Protein 7RA0 (pdb70)

InterPro domains:
  IPR004241 Autophagy protein Atg8 ubiquitin-like [PF02991] (16-120)
  IPR004241 Autophagy protein Atg8 ubiquitin-like [PTHR10969] (5-120)
  IPR029071 Ubiquitin-like domain superfamily [SSF54236] (6-120)

Secondary structure (DSSP, 8-state):
---HHHHS-HHHHHHHHHHHHHH-TTEEEEEEEE-TT--SSPPPS-SEEEEETT-BHHHHHHHHHHHHT--TTS--EEEETTEE-TT--SBHHHHHHHH--TTSPEEEEEES---

Foldseek 3Di:
DDAPCVVAPLVRLLVVLVVCCVVVVQWQWAFEFEDPPADPFDTAPDGIDTHRQFAFLLVVQVVVVVRSVDDPVQAKFKDFVLHTRNPRRGGNNVCQVVRPDPSRYGYIYMHSDSD

Radius of gyration: 13.85 Å; Cα contacts (8 Å, |Δi|>4): 185; chains: 1; bounding box: 30×34×32 Å

Nearest PDB structures (foldseek):
  5dpr-assembly1_A  TM=9.943E-01  e=3.599E-23  Homo sapiens
  8t35-assembly1_A  TM=9.284E-01  e=3.444E-22  Homo sapiens
  3vtu-assembly1_A  TM=9.804E-01  e=2.418E-20  Homo sapiens
  7ga8-assembly1_A  TM=9.540E-01  e=1.090E-20  Homo sapiens
  5v4k-assembly1_B  TM=9.622E-01  e=3.602E-20  Homo sapiens

B-factor: mean 29.04, std 12.72, range [14.28, 92.17]

GO terms:
  GO:0005515 protein binding (F, IPI)
  GO:0044754 autolysosome (C, IDA)
  GO:0005776 autophagosome (C, IDA)
  GO:0000422 autophagy of mitochondrion (P, IGI)
  GO:0012505 endomembrane system (C, EXP)
  GO:0000045 autophagosome assembly (P, IMP)
  GO:0000421 autophagosome membrane (C, TAS)
  GO:0005829 cytosol (C, TAS)
  GO:0005543 phospholipid binding (F, IDA)
  GO:0005829 cytosol (C, IDA)
  GO:0031090 organelle membrane (C, IDA)
  GO:0016236 macroautophagy (P, IDA)
  GO:0097352 autophagosome maturation (P, IDA)
  GO:0009267 cellular response to starvation (P, IDA)
  GO:0031625 ubiquitin protein ligase binding (F, IPI)

Structure (mmCIF, N/CA/C/O backbone):
data_7RA0
#
_entry.id   7RA0
#
_cell.length_a   93.622
_cell.length_b   93.622
_cell.length_c   32.843
_cell.angle_alpha   90.000
_cell.angle_beta   90.000
_cell.angle_gamma   90.000
#
_symmetry.space_group_name_H-M   'I 41'
#
loop_
_entity.id
_entity.type
_entity.pdbx_description
1 polymer 'Microtubule-associated proteins 1A/1B light chain 3A'
2 non-polymer '(5-ethyl-2-methyl-1H-indol-3-yl)acetic acid'
3 water water
#
loop_
_atom_site.group_PDB
_atom_site.id
_atom_site.type_symbol
_atom_site.label_atom_id
_atom_site.label_alt_id
_atom_site.label_comp_id
_atom_site.label_asym_id
_atom_site.label_entity_id
_atom_site.label_seq_id
_atom_site.pdbx_PDB_ins_code
_atom_site.Cartn_x
_atom_site.Cartn_y
_atom_site.Cartn_z
_atom_site.occupancy
_atom_site.B_iso_or_equiv
_atom_site.auth_seq_id
_atom_site.auth_comp_id
_atom_site.auth_asym_id
_atom_site.auth_atom_id
_atom_site.pdbx_PDB_model_num
ATOM 1 N N . ASP A 1 6 ? -15.15200 6.35700 12.93400 1.000 61.12000 4 ASP A N 1
ATOM 2 C CA . ASP A 1 6 ? -14.65300 7.44100 12.09300 1.000 68.33000 4 ASP A CA 1
ATOM 3 C C . ASP A 1 6 ? -13.24700 7.07100 11.62900 1.000 60.26000 4 ASP A C 1
ATOM 4 O O . ASP A 1 6 ? -12.99000 6.96100 10.42800 1.000 55.42000 4 ASP A O 1
ATOM 9 N N . ARG A 1 7 ? -12.34200 6.89100 12.58500 1.000 53.60000 5 ARG A N 1
ATOM 10 C CA . ARG A 1 7 ? -10.95500 6.63400 12.24900 1.000 42.41000 5 ARG A CA 1
ATOM 11 C C . ARG A 1 7 ? -10.80900 5.27400 11.57200 1.000 31.72000 5 ARG A C 1
ATOM 12 O O . ARG A 1 7 ? -11.59200 4.35400 11.82800 1.000 33.79000 5 ARG A O 1
ATOM 20 N N . PRO A 1 8 ? -9.79900 5.12100 10.71500 1.000 26.19000 6 PRO A N 1
ATOM 21 C CA . PRO A 1 8 ? -9.57400 3.82900 10.06200 1.000 24.80000 6 PRO A CA 1
ATOM 22 C C . PRO A 1 8 ? -9.28200 2.73500 11.07700 1.000 21.41000 6 PRO A C 1
ATOM 23 O O . PRO A 1 8 ? -8.81300 2.99200 12.19300 1.000 22.06000 6 PRO A O 1
ATOM 27 N N . PHE A 1 9 ? -9.56400 1.49900 10.67000 1.000 20.95000 7 PHE A N 1
ATOM 28 C CA . PHE A 1 9 ? -9.36100 0.34500 11.53200 1.000 18.57000 7 PHE A CA 1
ATOM 29 C C . PHE A 1 9 ? -7.95100 0.29400 12.11600 1.000 18.75000 7 PHE A C 1
ATOM 30 O O . PHE A 1 9 ? -7.77800 -0.00200 13.30800 1.000 18.19000 7 PHE A O 1
ATOM 38 N N . LYS A 1 10 ? -6.92400 0.55600 11.29300 1.000 18.62000 8 LYS A N 1
ATOM 39 C CA . LYS A 1 10 ? -5.56100 0.46100 11.81000 1.000 20.46000 8 LYS A CA 1
ATOM 40 C C . LYS A 1 10 ? -5.23900 1.54900 12.82100 1.000 20.91000 8 LYS A C 1
ATOM 41 O O . LYS A 1 10 ? -4.26000 1.42000 13.56100 1.000 22.91000 8 LYS A O 1
ATOM 47 N N . GLN A 1 11 ? -6.02500 2.61100 12.88400 1.000 19.10000 9 GLN A N 1
ATOM 48 C CA . GLN A 1 11 ? -5.82200 3.60600 13.92100 1.000 21.48000 9 GLN A CA 1
ATOM 49 C C . GLN A 1 11 ? -6.61300 3.29200 15.18000 1.000 22.58000 9 GLN A C 1
ATOM 50 O O . GLN A 1 11 ? -6.43800 3.97900 16.18900 1.000 27.97000 9 GLN A O 1
ATOM 56 N N . ARG A 1 12 ? -7.43700 2.24900 15.16000 1.000 22.59000 10 ARG A N 1
ATOM 57 C CA . ARG A 1 12 ? -8.21000 1.83200 16.32400 1.000 23.19000 10 ARG A CA 1
ATOM 58 C C . ARG A 1 12 ? -7.70200 0.55500 16.97400 1.000 23.85000 10 ARG A C 1
ATOM 59 O O . ARG A 1 12 ? -8.14200 0.22700 18.08800 1.000 24.76000 10 ARG A O 1
ATOM 67 N N . ARG A 1 13 ? -6.80700 -0.17700 16.31800 1.000 20.44000 11 ARG A N 1
ATOM 68 C CA . ARG A 1 13 ? -6.30000 -1.43200 16.84600 1.000 19.90000 11 ARG A CA 1
ATOM 69 C C . ARG A 1 13 ? -4.81200 -1.49300 16.55400 1.000 18.54000 11 ARG A C 1
ATOM 70 O O . ARG A 1 13 ? -4.40600 -1.23700 15.41600 1.000 19.95000 11 ARG A O 1
ATOM 78 N N . SER A 1 14 ? -4.02000 -1.87800 17.54700 1.000 17.55000 12 SER A N 1
ATOM 79 C CA . SER A 1 14 ? -2.58400 -2.02800 17.35100 1.000 18.76000 12 SER A CA 1
ATOM 80 C C . SER A 1 14 ? -2.30200 -3.21200 16.42300 1.000 19.16000 12 SER A C 1
ATOM 81 O O . SER A 1 14 ? -3.15100 -4.08600 16.19200 1.000 17.64000 12 SER A O 1
ATOM 84 N N . PHE A 1 15 ? -1.06900 -3.26500 15.92300 1.000 19.26000 13 PHE A N 1
ATOM 85 C CA . PHE A 1 15 ? -0.66200 -4.38200 15.07900 1.000 18.21000 13 PHE A CA 1
ATOM 86 C C . PHE A 1 15 ? -0.84600 -5.70800 15.80200 1.000 18.47000 13 PHE A C 1
ATOM 87 O O . PHE A 1 15 ? -1.41400 -6.65900 15.25000 1.000 16.85000 13 PHE A O 1
ATOM 95 N N . ALA A 1 16 ? -0.37700 -5.78600 17.04500 1.000 19.80000 14 ALA A N 1
ATOM 96 C CA . ALA A 1 16 ? -0.51700 -7.02000 17.81000 1.000 20.59000 14 ALA A CA 1
ATOM 97 C C . ALA A 1 16 ? -1.97800 -7.40000 17.98900 1.000 19.59000 14 ALA A C 1
ATOM 98 O O . ALA A 1 16 ? -2.33300 -8.57900 17.88400 1.000 19.80000 14 ALA A O 1
ATOM 100 N N . ASP A 1 17 ? -2.84100 -6.41800 18.25700 1.000 18.79000 15 ASP A N 1
ATOM 101 C CA . ASP A 1 17 ? -4.26000 -6.72200 18.42900 1.000 19.50000 15 ASP A CA 1
ATOM 102 C C . ASP A 1 17 ? -4.90400 -7.17800 17.12400 1.000 17.86000 15 ASP A C 1
ATOM 103 O O . ASP A 1 17 ? -5.77800 -8.05500 17.13500 1.000 17.97000 15 ASP A O 1
ATOM 108 N N . ARG A 1 18 ? -4.50300 -6.59400 15.99100 1.000 16.18000 16 ARG A N 1
ATOM 109 C CA . ARG A 1 18 ? -5.04200 -7.03800 14.71300 1.000 15.28000 16 ARG A CA 1
ATOM 110 C C . ARG A 1 18 ? -4.60600 -8.46500 14.41000 1.000 15.90000 16 ARG A C 1
ATOM 111 O O . ARG A 1 18 ? -5.42200 -9.29200 13.97600 1.000 16.68000 16 ARG A O 1
ATOM 119 N N . CYS A 1 19 ? -3.34200 -8.79500 14.68600 1.000 15.78000 17 CYS A N 1
ATOM 120 C CA . CYS A 1 19 ? -2.87500 -10.16700 14.50500 1.000 18.62000 17 CYS A CA 1
ATOM 121 C C . CYS A 1 19 ? -3.64800 -11.13200 15.38700 1.000 18.31000 17 CYS A C 1
ATOM 122 O O . CYS A 1 19 ? -4.03800 -12.21500 14.93300 1.000 18.64000 17 CYS A O 1
ATOM 125 N N . LYS A 1 20 ? -3.87000 -10.76800 16.65700 1.000 17.91000 18 LYS A N 1
ATOM 126 C CA . LYS A 1 20 ? -4.62900 -11.64500 17.54800 1.000 19.41000 18 LYS A CA 1
ATOM 127 C C . LYS A 1 20 ? -6.04800 -11.84900 17.04400 1.000 20.20000 18 LYS A C 1
ATOM 128 O O . LYS A 1 20 ? -6.59700 -12.95100 17.16800 1.000 18.67000 18 LYS A O 1
ATOM 134 N N . GLU A 1 21 ? -6.66800 -10.81000 16.48400 1.000 17.68000 19 GLU A N 1
ATOM 135 C CA . GLU A 1 21 ? -8.02100 -10.97200 15.96900 1.000 18.46000 19 GLU A CA 1
ATOM 136 C C . GLU A 1 21 ? -8.04800 -11.92200 14.77600 1.000 19.78000 19 GLU A C 1
ATOM 137 O O . GLU A 1 21 ? -8.94200 -12.77500 14.67400 1.000 18.81000 19 GLU A O 1
ATOM 143 N N . VAL A 1 22 ? -7.07500 -11.80600 13.87400 1.000 17.01000 20 VAL A N 1
ATOM 144 C CA . VAL A 1 22 ? -6.99600 -12.74400 12.75600 1.000 17.16000 20 VAL A CA 1
ATOM 145 C C . VAL A 1 22 ? -6.80900 -14.16900 13.26100 1.000 17.78000 20 VAL A C 1
ATOM 146 O O . VAL A 1 22 ? -7.43400 -15.10800 12.74900 1.000 17.78000 20 VAL A O 1
ATOM 150 N N . GLN A 1 23 ? -5.96700 -14.35500 14.27900 1.000 17.21000 21 GLN A N 1
ATOM 151 C CA . GLN A 1 23 ? -5.77700 -15.68400 14.85300 1.000 18.88000 21 GLN A CA 1
ATOM 152 C C . GLN A 1 23 ? -7.06500 -16.21900 15.45700 1.000 20.49000 21 GLN A C 1
ATOM 153 O O . GLN A 1 23 ? -7.39100 -17.40400 15.29000 1.000 19.61000 21 GLN A O 1
ATOM 159 N N . GLN A 1 24 ? -7.81000 -15.36500 16.16600 1.000 19.84000 22 GLN A N 1
ATOM 160 C CA . GLN A 1 24 ? -9.09700 -15.78000 16.70600 1.000 21.98000 22 GLN A CA 1
ATOM 161 C C . GLN A 1 24 ? -10.03800 -16.21500 15.59200 1.000 18.85000 22 GLN A C 1
ATOM 162 O O . GLN A 1 24 ? -10.72400 -17.23900 15.71600 1.000 19.73000 22 GLN A O 1
ATOM 168 N N . ILE A 1 25 ? -10.07000 -15.46100 14.49400 1.000 18.81000 23 ILE A N 1
ATOM 169 C CA . ILE A 1 25 ? -10.92700 -15.80300 13.36600 1.000 18.50000 23 ILE A CA 1
ATOM 170 C C . ILE A 1 25 ? -10.48000 -17.11700 12.72400 1.000 18.96000 23 ILE A C 1
ATOM 171 O O . ILE A 1 25 ? -11.31300 -17.90800 12.26200 1.000 19.25000 23 ILE A O 1
ATOM 176 N N . ARG A 1 26 ? -9.16800 -17.38200 12.68900 1.000 17.15000 24 ARG A N 1
ATOM 177 C CA . ARG A 1 26 ? -8.69500 -18.67800 12.19600 1.000 19.10000 24 ARG A CA 1
ATOM 178 C C . ARG A 1 26 ? -9.24000 -19.82000 13.04000 1.000 21.81000 24 ARG A C 1
ATOM 179 O O . ARG A 1 26 ? -9.53400 -20.90500 12.52200 1.000 21.08000 24 ARG A O 1
ATOM 187 N N . ASP A 1 27 ? -9.35500 -19.61100 14.35300 1.000 21.15000 25 ASP A N 1
ATOM 188 C CA . ASP A 1 27 ? -9.81600 -20.67300 15.24000 1.000 23.36000 25 ASP A CA 1
ATOM 189 C C . ASP A 1 27 ? -11.32600 -20.82100 15.19800 1.000 23.51000 25 ASP A C 1
ATOM 190 O O . ASP A 1 27 ? -11.84100 -21.94400 15.23100 1.000 26.13000 25 ASP A O 1
ATOM 195 N N . GLN A 1 28 ? -12.04800 -19.71200 15.13500 1.000 22.19000 26 GLN A N 1
ATOM 196 C CA . GLN A 1 28 ? -13.49300 -19.72900 15.30000 1.000 24.14000 26 GLN A CA 1
ATOM 197 C C . GLN A 1 28 ? -14.26900 -19.71800 13.98800 1.000 20.78000 26 GLN A C 1
ATOM 198 O O . GLN A 1 28 ? -15.40600 -20.20900 13.95500 1.000 25.22000 26 GLN A O 1
ATOM 204 N N . HIS A 1 29 ? -13.66800 -19.22800 12.90700 1.000 18.88000 27 HIS A N 1
ATOM 205 C CA . HIS A 1 29 ? -14.29000 -19.21900 11.58200 1.000 18.59000 27 HIS A CA 1
ATOM 206 C C . HIS A 1 29 ? -13.25000 -19.61400 10.54600 1.000 17.48000 27 HIS A C 1
ATOM 207 O O . HIS A 1 29 ? -12.87300 -18.81000 9.68400 1.000 17.26000 27 HIS A O 1
ATOM 214 N N . PRO A 1 30 ? -12.78500 -20.86300 10.58900 1.000 17.69000 28 PRO A N 1
ATOM 215 C CA . PRO A 1 30 ? -11.61800 -21.24700 9.77900 1.000 20.17000 28 PRO A CA 1
ATOM 216 C C . PRO A 1 30 ? -11.85700 -21.15300 8.28700 1.000 18.22000 28 PRO A C 1
ATOM 217 O O . PRO A 1 30 ? -10.89500 -20.97900 7.52400 1.000 18.66000 28 PRO A O 1
ATOM 221 N N . SER A 1 31 ? -13.10500 -21.26100 7.83900 1.000 17.27000 29 SER A N 1
ATOM 222 C CA . SER A 1 31 ? -13.39600 -21.22400 6.40900 1.000 17.76000 29 SER A CA 1
ATOM 223 C C . SER A 1 31 ? -13.70300 -19.82400 5.90200 1.000 18.91000 29 SER A C 1
ATOM 224 O O . SER A 1 31 ? -14.14800 -19.68000 4.76200 1.000 21.22000 29 SER A O 1
ATOM 227 N N . LYS A 1 32 ? -13.49500 -18.79800 6.71500 1.000 15.93000 30 LYS A N 1
ATOM 228 C CA . LYS A 1 32 ? -13.76000 -17.42000 6.32500 1.000 17.38000 30 LYS A CA 1
ATOM 229 C C . LYS A 1 32 ? -12.46800 -16.61800 6.19900 1.000 17.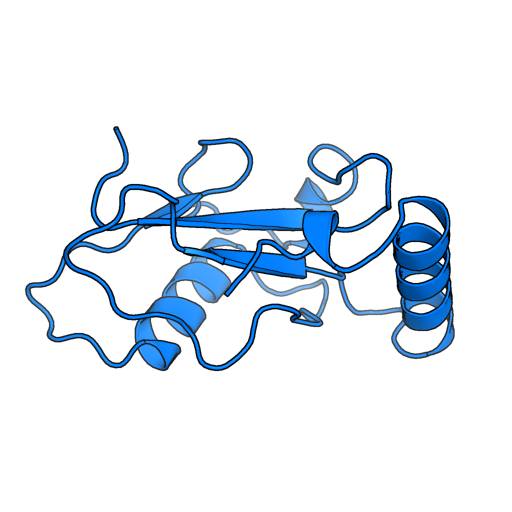21000 30 LYS A C 1
ATOM 230 O O . LYS A 1 32 ? -11.49500 -16.83900 6.92800 1.000 18.37000 30 LYS A O 1
ATOM 236 N N . ILE A 1 33 ? -12.46700 -15.69300 5.24400 1.000 16.56000 31 ILE A N 1
ATOM 237 C CA . ILE A 1 33 ? -11.35600 -14.76100 5.06900 1.000 15.88000 31 ILE A CA 1
ATOM 238 C C . ILE A 1 33 ? -11.67200 -13.49100 5.85100 1.000 15.72000 31 ILE A C 1
ATOM 239 O O . ILE A 1 33 ? -12.75700 -12.91900 5.68500 1.000 16.55000 31 ILE A O 1
ATOM 244 N N . PRO A 1 34 ? -10.75700 -13.00700 6.69500 1.000 16.18000 32 PRO A N 1
ATOM 245 C CA . PRO A 1 34 ? -10.99200 -11.76700 7.45400 1.000 16.36000 32 PRO A CA 1
ATOM 246 C C . PRO A 1 34 ? -10.72500 -10.54300 6.58300 1.000 14.78000 32 PRO A C 1
ATOM 247 O O . PRO A 1 34 ? -9.61800 -10.35900 6.07400 1.000 16.14000 32 PRO A O 1
ATOM 251 N N . VAL A 1 35 ? -11.73600 -9.69400 6.42800 1.000 15.13000 33 VAL A N 1
ATOM 252 C CA . VAL A 1 35 ? -11.67900 -8.58200 5.48300 1.000 15.51000 33 VAL A CA 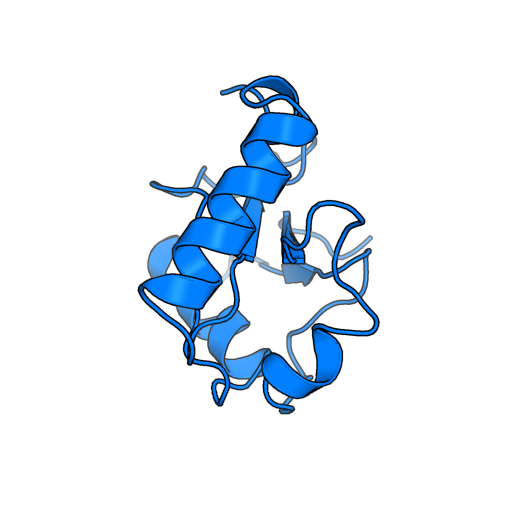1
ATOM 253 C C . VAL A 1 35 ? -12.04300 -7.28200 6.18600 1.000 15.31000 33 VAL A C 1
ATOM 254 O O . VAL A 1 35 ? -12.96900 -7.23800 7.00300 1.000 17.06000 33 VAL A O 1
ATOM 258 N N . ILE A 1 36 ? -11.29800 -6.22900 5.87900 1.000 14.43000 34 ILE A N 1
ATOM 259 C CA . ILE A 1 36 ? -11.60700 -4.87300 6.31500 1.000 15.16000 34 ILE A CA 1
ATOM 260 C C . ILE A 1 36 ? -11.98300 -4.08900 5.06400 1.000 15.97000 34 ILE A C 1
ATOM 261 O O . ILE A 1 36 ? -11.21300 -4.04600 4.10000 1.000 17.57000 34 ILE A O 1
ATOM 266 N N . ILE A 1 37 ? -13.16300 -3.47900 5.06700 1.000 15.94000 35 ILE A N 1
ATOM 267 C CA . ILE A 1 37 ? -13.65400 -2.70900 3.92400 1.000 17.27000 35 ILE A CA 1
ATOM 268 C C . ILE A 1 37 ? -13.93100 -1.29300 4.40200 1.000 19.67000 35 ILE A C 1
ATOM 269 O O . ILE A 1 37 ? -14.76200 -1.09200 5.29900 1.000 20.58000 35 ILE A O 1
ATOM 274 N N . GLU A 1 38 ? -13.26300 -0.32000 3.80200 1.000 18.28000 36 GLU A N 1
ATOM 275 C CA . GLU A 1 38 ? -13.38200 1.06000 4.24600 1.000 20.30000 36 GLU A CA 1
ATOM 276 C C . GLU A 1 38 ? -13.62900 1.98800 3.06900 1.000 22.83000 36 GLU A C 1
ATOM 277 O O . GLU A 1 38 ? -13.21300 1.71500 1.94000 1.000 20.64000 36 GLU A O 1
ATOM 283 N N . ARG A 1 39 ? -14.30700 3.09800 3.35700 1.000 21.95000 37 ARG A N 1
ATOM 284 C CA . ARG A 1 39 ? -14.52000 4.12400 2.34800 1.000 23.19000 37 ARG A CA 1
ATOM 285 C C . ARG A 1 39 ? -13.23100 4.89000 2.09000 1.000 21.17000 37 ARG A C 1
ATOM 286 O O . ARG A 1 39 ? -12.51900 5.28500 3.02200 1.000 24.69000 37 ARG A O 1
ATOM 294 N N . TYR A 1 40 ? -12.93500 5.12100 0.81600 1.000 23.74000 38 TYR A N 1
ATOM 295 C CA . TYR A 1 40 ? -11.76500 5.90300 0.44200 1.000 26.79000 38 TYR A CA 1
ATOM 296 C C . TYR A 1 40 ? -11.77200 7.25100 1.15500 1.000 26.98000 38 TYR A C 1
ATOM 297 O O . TYR A 1 40 ? -12.80700 7.91600 1.25200 1.000 26.76000 38 TYR A O 1
ATOM 306 N N . LYS A 1 41 ? -10.59500 7.64300 1.65900 1.000 29.93000 39 LYS A N 1
ATOM 307 C CA . LYS A 1 41 ? -10.48100 8.83800 2.49500 1.000 32.75000 39 LYS A CA 1
ATOM 308 C C . LYS A 1 41 ? -11.04800 10.07700 1.80800 1.000 35.32000 39 LYS A C 1
ATOM 309 O O . LYS A 1 41 ? -11.69700 10.90900 2.45300 1.000 37.76000 39 LYS A O 1
ATOM 315 N N . GLY A 1 42 ? -10.82600 10.21600 0.50500 1.000 33.31000 40 GLY A N 1
ATOM 316 C CA . GLY A 1 42 ? -11.27600 11.41000 -0.18900 1.000 35.74000 40 GLY A CA 1
ATOM 317 C C . GLY A 1 42 ? -12.64000 11.30200 -0.84400 1.000 34.27000 40 GLY A C 1
ATOM 318 O O . GLY A 1 42 ? -12.97900 12.11500 -1.71100 1.000 39.90000 40 GLY A O 1
ATOM 319 N N . GLU A 1 43 ? -13.43900 10.32000 -0.42800 1.000 33.23000 41 GLU A N 1
ATOM 320 C CA . GLU A 1 43 ? -14.72000 10.05200 -1.06900 1.000 32.69000 41 GLU A CA 1
ATOM 321 C C . GLU A 1 43 ? -15.76400 11.08600 -0.65900 1.000 36.83000 41 GLU A C 1
ATOM 322 O O . GLU A 1 43 ? -15.94100 11.36900 0.52900 1.000 38.08000 41 GLU A O 1
ATOM 328 N N . LYS A 1 44 ? -16.47200 11.62800 -1.64900 1.000 37.52000 42 LYS A N 1
ATOM 329 C CA . LYS A 1 44 ? -17.50300 12.63300 -1.42200 1.000 43.03000 42 LYS A CA 1
ATOM 330 C C . LYS A 1 44 ? -18.91100 12.14900 -1.72400 1.000 43.67000 42 LYS A C 1
ATOM 331 O O . LYS A 1 44 ? -19.86500 12.65800 -1.13000 1.000 48.88000 42 LYS A O 1
ATOM 337 N N . GLN A 1 45 ? -19.06500 11.17900 -2.62600 1.000 37.59000 43 GLN A N 1
ATOM 338 C CA . GLN A 1 45 ? -20.38100 10.80400 -3.12600 1.000 34.61000 43 GLN A CA 1
ATOM 339 C C . GLN A 1 45 ? -21.01000 9.65400 -2.35200 1.000 34.62000 43 GLN A C 1
ATOM 340 O O . GLN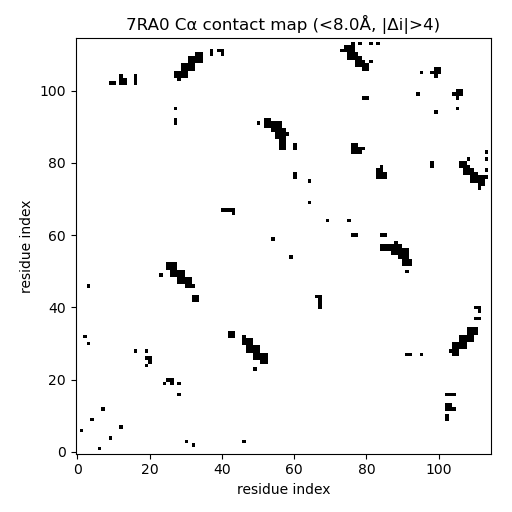 A 1 45 ? -22.21000 9.68800 -2.06400 1.000 41.07000 43 GLN A O 1
ATOM 346 N N . LEU A 1 46 ? -20.23100 8.63400 -2.01600 1.000 31.39000 44 LEU A N 1
ATOM 347 C CA . LEU A 1 46 ? -20.78400 7.42500 -1.42600 1.000 30.27000 44 LEU A CA 1
ATOM 348 C C . LEU A 1 46 ? -20.89700 7.56400 0.09000 1.000 32.29000 44 LEU A C 1
ATOM 349 O O . LEU A 1 46 ? -20.07500 8.23400 0.72500 1.000 32.50000 44 LEU A O 1
ATOM 354 N N . PRO A 1 47 ? -21.90400 6.93700 0.68900 1.000 30.77000 45 PRO A N 1
ATOM 355 C CA . PRO A 1 47 ? -22.05400 6.96700 2.14700 1.000 32.25000 45 PRO A CA 1
ATOM 356 C C . PRO A 1 47 ? -21.07300 5.99200 2.78900 1.000 30.64000 45 PRO A C 1
ATOM 357 O O . PRO A 1 47 ? -20.37900 5.23300 2.11200 1.000 28.77000 45 PRO A O 1
ATOM 361 N N . VAL A 1 48 ? -21.02700 6.02400 4.11100 1.000 32.30000 46 VAL A N 1
ATOM 362 C CA . VAL A 1 48 ? -20.19800 5.11500 4.89600 1.000 31.59000 46 VAL A CA 1
ATOM 363 C C . VAL A 1 48 ? -20.98100 3.83800 5.16700 1.000 37.96000 46 VAL A C 1
ATOM 364 O O . VAL A 1 48 ? -22.18600 3.87300 5.45200 1.000 39.89000 46 VAL A O 1
ATOM 368 N N . LEU A 1 49 ? -20.30100 2.69900 5.04900 1.000 36.50000 47 LEU A N 1
ATOM 369 C CA . LEU A 1 49 ? -20.89900 1.41700 5.39100 1.000 34.06000 47 LEU A CA 1
ATOM 370 C C . LEU A 1 49 ? -21.17300 1.34700 6.88600 1.000 37.65000 47 LEU A C 1
ATOM 371 O O . LEU A 1 49 ? -20.46700 1.95000 7.69900 1.000 35.20000 47 LEU A O 1
ATOM 376 N N . ASP A 1 50 ? -22.19500 0.56300 7.24000 1.000 47.41000 48 ASP A N 1
ATOM 377 C CA . ASP A 1 50 ? -22.55700 0.36800 8.64100 1.000 50.29000 48 ASP A CA 1
ATOM 378 C C . ASP A 1 50 ? -21.41800 -0.27700 9.42400 1.000 45.02000 48 ASP A C 1
ATOM 379 O O . ASP A 1 50 ? -21.20000 0.04400 10.59800 1.000 50.41000 48 ASP A O 1
ATOM 384 N N . LYS A 1 51 ? -20.68500 -1.18900 8.79500 1.000 32.59000 49 LYS A N 1
ATOM 385 C CA . LYS A 1 51 ? -19.60100 -1.88500 9.46500 1.000 34.46000 49 LYS A CA 1
ATOM 386 C C . LYS A 1 51 ? -18.41800 -2.01800 8.51900 1.000 26.75000 49 LYS A C 1
ATOM 387 O O . LYS A 1 51 ? -18.53900 -1.83700 7.30500 1.000 25.47000 49 LYS A O 1
ATOM 393 N N . THR A 1 52 ? -17.27900 -2.35900 9.10800 1.000 25.43000 50 THR A N 1
ATOM 394 C CA A THR A 1 52 ? -15.98000 -2.37900 8.45000 0.300 23.31000 50 THR A CA 1
ATOM 395 C CA B THR A 1 52 ? -16.01300 -2.39900 8.39100 0.700 23.18000 50 THR A CA 1
ATOM 396 C C . THR A 1 52 ? -15.36700 -3.76900 8.36000 1.000 19.42000 50 THR A C 1
ATOM 397 O O . THR A 1 52 ? -14.59500 -4.03900 7.44300 1.000 19.52000 50 THR A O 1
ATOM 404 N N . LYS A 1 53 ? -15.67100 -4.64600 9.30500 1.000 20.69000 51 LYS A N 1
ATOM 405 C CA . LYS A 1 53 ? -15.03500 -5.94900 9.39000 1.000 20.77000 51 LYS A CA 1
ATOM 406 C C . LYS A 1 53 ? -16.01500 -7.00000 8.89700 1.000 19.95000 51 LYS A C 1
ATOM 407 O O . LYS A 1 53 ? -17.13200 -7.11400 9.41600 1.000 22.32000 51 LYS A O 1
ATOM 413 N N . PHE A 1 54 ? -15.60300 -7.75200 7.88600 1.000 18.74000 52 PHE A N 1
ATOM 414 C CA . PHE A 1 54 ? -16.42500 -8.79100 7.29500 1.000 18.31000 52 PHE A CA 1
ATOM 415 C C . PHE A 1 54 ? -15.67400 -10.10900 7.32400 1.000 19.04000 52 PHE A C 1
ATOM 416 O O . PHE A 1 54 ? -14.46200 -10.15200 7.10400 1.000 21.76000 52 PHE A O 1
ATOM 424 N N A LEU A 1 55 ? -16.40000 -11.18600 7.57800 0.340 19.10000 53 LEU A N 1
ATOM 425 N N B LEU A 1 55 ? -16.39100 -11.18000 7.60900 0.660 19.08000 53 LEU A N 1
ATOM 426 C CA A LEU A 1 55 ? -15.86100 -12.54300 7.51500 0.340 18.70000 53 LEU A CA 1
ATOM 427 C CA B LEU A 1 55 ? -15.85800 -12.53300 7.50800 0.660 18.68000 53 LEU A CA 1
ATOM 428 C C A LEU A 1 55 ? -16.45900 -13.17900 6.26400 0.340 19.09000 53 LEU A C 1
ATOM 429 C C B LEU A 1 55 ? -16.46300 -13.15400 6.25600 0.660 19.09000 53 LEU A C 1
ATOM 430 O O A LEU A 1 55 ? -17.64100 -13.53600 6.24500 0.340 22.31000 53 LEU A O 1
ATOM 431 O O B LEU A 1 55 ? -17.66100 -13.45700 6.22200 0.660 22.37000 53 LEU A O 1
ATOM 440 N N . VAL A 1 56 ? -15.65500 -13.30800 5.21400 1.000 16.84000 54 VAL A N 1
ATOM 441 C CA . VAL A 1 56 ? -16.14400 -13.69600 3.89200 1.000 17.19000 54 VAL A CA 1
ATOM 442 C C . VAL A 1 56 ? -15.90100 -15.18700 3.68900 1.000 16.70000 54 VAL A C 1
ATOM 443 O O . VAL A 1 56 ? -14.74400 -15.62200 3.72500 1.000 17.18000 54 VAL A O 1
ATOM 447 N N . PRO A 1 57 ? -16.92800 -15.99800 3.45800 1.000 17.11000 55 PRO A N 1
ATOM 448 C CA . PRO A 1 57 ? -16.69200 -17.40800 3.12900 1.000 17.56000 55 PRO A CA 1
ATOM 449 C C . PRO A 1 57 ? -15.67600 -17.53100 2.00100 1.000 17.86000 55 PRO A C 1
ATOM 450 O O . PRO A 1 57 ? -15.73500 -16.81000 0.99500 1.000 17.26000 55 PRO A O 1
ATOM 454 N N . ASP A 1 58 ? -14.71300 -18.43500 2.17400 1.000 17.13000 56 ASP A N 1
ATOM 455 C CA . ASP A 1 58 ? -13.52000 -18.40900 1.33000 1.000 18.07000 56 ASP A CA 1
ATOM 456 C C . ASP A 1 58 ? -13.77000 -18.77500 -0.12900 1.000 18.61000 56 ASP A C 1
ATOM 457 O O . ASP A 1 58 ? -12.88400 -18.56500 -0.95900 1.000 20.33000 56 ASP A O 1
ATOM 462 N N . HIS A 1 59 ? -14.94100 -19.29800 -0.47100 1.000 18.04000 57 HIS A N 1
ATOM 463 C CA . HIS A 1 59 ? -15.24600 -19.65500 -1.84900 1.000 19.85000 57 HIS A CA 1
ATOM 464 C C . HIS A 1 59 ? -15.92200 -18.52800 -2.61700 1.000 19.10000 57 HIS A C 1
ATOM 465 O O . HIS A 1 59 ? -16.14900 -18.68000 -3.82500 1.000 21.80000 57 HIS A O 1
ATOM 472 N N . VAL A 1 60 ? -16.26800 -17.42700 -1.95500 1.000 17.78000 58 VAL A N 1
ATOM 473 C CA . VAL A 1 60 ? -16.98600 -16.33300 -2.61100 1.000 18.81000 58 VAL A CA 1
ATOM 474 C C . VAL A 1 60 ? -16.07600 -15.62500 -3.61300 1.000 18.39000 58 VAL A C 1
ATOM 475 O O . VAL A 1 60 ? -14.93800 -15.25100 -3.29300 1.000 18.04000 58 VAL A O 1
ATOM 479 N N . ASN A 1 61 ? -16.57800 -15.42500 -4.83600 1.000 17.29000 59 ASN A N 1
ATOM 480 C CA . ASN A 1 61 ? -15.80700 -14.73100 -5.86500 1.000 17.02000 59 ASN A CA 1
ATOM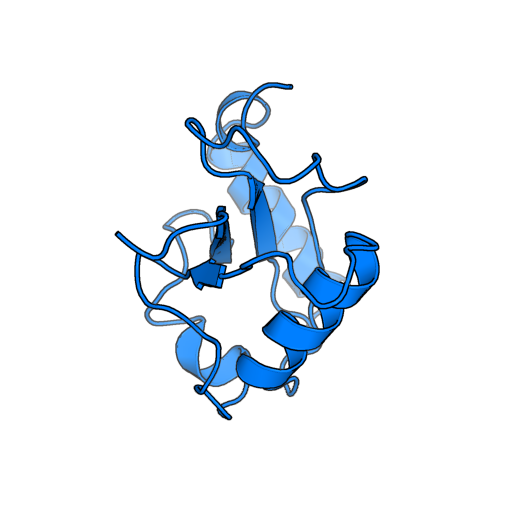 481 C C . ASN A 1 61 ? -15.68500 -13.25100 -5.54000 1.000 16.80000 59 ASN A C 1
ATOM 482 O O . ASN A 1 61 ? -16.61200 -12.63400 -5.01100 1.000 16.73000 59 ASN A O 1
ATOM 487 N N . MET A 1 62 ? -14.52900 -12.66700 -5.86700 1.000 17.10000 60 MET A N 1
ATOM 488 C CA . MET A 1 62 ? -14.34600 -11.23800 -5.63000 1.000 16.65000 60 MET A CA 1
ATOM 489 C C . MET A 1 62 ? -15.40400 -10.42000 -6.35600 1.000 16.45000 60 MET A C 1
ATOM 490 O O . MET A 1 62 ? -15.89300 -9.41500 -5.82900 1.000 17.03000 60 MET A O 1
ATOM 495 N N . SER A 1 63 ? -15.76200 -10.83100 -7.57500 1.000 18.69000 61 SER A N 1
ATOM 496 C CA . SER A 1 63 ? -16.75600 -10.08600 -8.33700 1.000 18.78000 61 SER A CA 1
ATOM 497 C C . SER A 1 63 ? -18.11700 -10.11100 -7.64400 1.000 18.89000 61 SER A C 1
ATOM 498 O O . SER A 1 63 ? -18.88700 -9.14000 -7.73100 1.000 19.65000 61 SER A O 1
ATOM 501 N N . GLU A 1 64 ? -18.42800 -11.21200 -6.95400 1.000 18.90000 62 GLU A N 1
ATOM 502 C CA . GLU A 1 64 ? -19.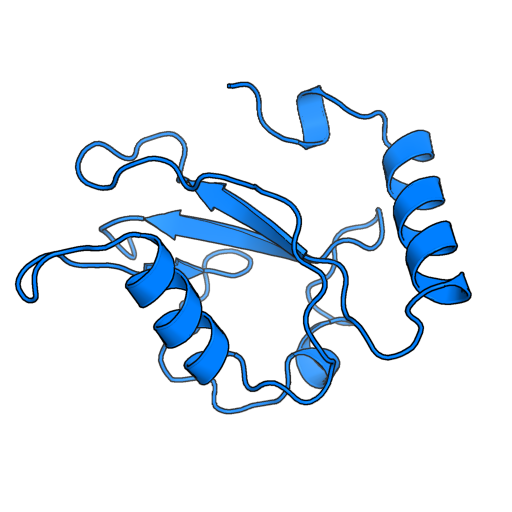66600 -11.28200 -6.18800 1.000 18.62000 62 GLU A CA 1
ATOM 503 C C . GLU A 1 64 ? -19.59900 -10.40400 -4.94200 1.000 18.02000 62 GLU A C 1
ATOM 504 O O . GLU A 1 64 ? -20.58800 -9.75500 -4.56900 1.000 17.83000 62 GLU A O 1
ATOM 510 N N . LEU A 1 65 ? -18.43900 -10.34600 -4.28600 1.000 16.44000 63 LEU A N 1
ATOM 511 C CA . LEU A 1 65 ? -18.30400 -9.43500 -3.15800 1.000 16.03000 63 LEU A CA 1
ATOM 512 C C . LEU A 1 65 ? -18.56600 -7.99500 -3.58400 1.000 16.47000 63 LEU A C 1
ATOM 513 O O . LEU A 1 65 ? -19.17900 -7.21400 -2.84000 1.000 17.06000 63 LEU A O 1
ATOM 518 N N . VAL A 1 66 ? -18.12400 -7.61900 -4.79100 1.000 16.64000 64 VAL A N 1
ATOM 519 C CA . VAL A 1 66 ? -18.38100 -6.26800 -5.28700 1.000 18.28000 64 VAL A CA 1
ATOM 520 C C . VAL A 1 66 ? -19.88100 -6.00000 -5.32500 1.000 18.19000 64 VAL A C 1
ATOM 521 O O . VAL A 1 66 ? -20.36400 -4.94700 -4.87800 1.000 19.30000 64 VAL A O 1
ATOM 525 N N . LYS A 1 67 ? -20.64100 -6.96400 -5.84700 1.000 19.14000 65 LYS A N 1
ATOM 526 C CA . LYS A 1 67 ? -22.08800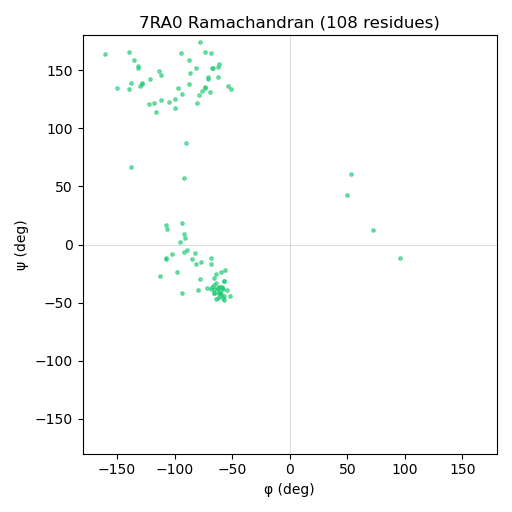 -6.80800 -5.93900 1.000 19.22000 65 LYS A CA 1
ATOM 527 C C . LYS A 1 67 ? -22.73700 -6.75500 -4.56300 1.000 19.91000 65 LYS A C 1
ATOM 528 O O . LYS A 1 67 ? -23.69600 -6.00200 -4.34700 1.000 20.70000 65 LYS A O 1
ATOM 534 N N . ILE A 1 68 ? -22.23700 -7.56000 -3.62500 1.000 18.37000 66 ILE A N 1
ATOM 535 C CA . ILE A 1 68 ? -22.79100 -7.58500 -2.27400 1.000 18.14000 66 ILE A CA 1
ATOM 536 C C . ILE A 1 68 ? -22.59900 -6.24100 -1.58800 1.000 18.34000 66 ILE A C 1
ATOM 537 O O . ILE A 1 68 ? -23.52600 -5.69600 -0.97000 1.000 18.17000 66 ILE A O 1
ATOM 542 N N . ILE A 1 69 ? -21.38900 -5.68200 -1.67900 1.000 18.27000 67 ILE A N 1
ATOM 543 C CA . ILE A 1 69 ? -21.12600 -4.42300 -1.00100 1.000 19.01000 67 ILE A CA 1
ATOM 544 C C . ILE A 1 69 ? -21.90900 -3.30300 -1.65800 1.000 20.08000 67 ILE A C 1
ATOM 545 O O . ILE A 1 69 ? -22.44000 -2.41500 -0.97600 1.000 20.31000 67 ILE A O 1
ATOM 550 N N . ARG A 1 70 ? -22.02100 -3.33000 -2.98600 1.000 19.23000 68 ARG A N 1
ATOM 551 C CA . ARG A 1 70 ? -22.86600 -2.33200 -3.63500 1.000 22.45000 68 ARG A CA 1
ATOM 552 C C . ARG A 1 70 ? -24.29100 -2.37700 -3.09200 1.000 21.45000 68 ARG A C 1
ATOM 553 O O . ARG A 1 70 ? -24.88100 -1.32700 -2.80300 1.000 24.20000 68 ARG A O 1
ATOM 561 N N . ARG A 1 71 ? -24.86100 -3.57600 -2.92400 1.000 21.03000 69 ARG A N 1
ATOM 562 C CA . ARG A 1 71 ? -26.21600 -3.68100 -2.37500 1.000 23.39000 69 ARG A CA 1
ATOM 563 C C . ARG A 1 71 ? -26.28200 -3.15400 -0.94800 1.000 21.96000 69 ARG A C 1
ATOM 564 O O . ARG A 1 71 ? -27.26600 -2.51600 -0.55500 1.000 24.30000 69 ARG A O 1
ATOM 572 N N . ARG A 1 72 ? -25.25100 -3.42000 -0.15200 1.000 21.92000 70 ARG A N 1
ATOM 573 C CA . ARG A 1 72 ? -25.28100 -3.00600 1.24200 1.000 22.54000 70 ARG A CA 1
ATOM 574 C C . ARG A 1 72 ? -25.28300 -1.49200 1.37000 1.000 24.61000 70 ARG A C 1
ATOM 575 O O . ARG A 1 72 ? -25.82800 -0.95700 2.34100 1.000 27.26000 70 ARG A O 1
ATOM 583 N N . LEU A 1 73 ? -24.69000 -0.79000 0.39600 1.000 22.55000 71 LEU A N 1
ATOM 584 C CA . LEU A 1 73 ? -24.64500 0.66700 0.40400 1.000 25.75000 71 LEU A CA 1
ATOM 585 C C . LEU A 1 73 ? -25.96000 1.31300 -0.01600 1.000 27.62000 71 LEU A C 1
ATOM 586 O O . LEU A 1 73 ? -26.13400 2.52000 0.20600 1.000 30.83000 71 LEU A O 1
ATOM 591 N N . GLN A 1 74 ? -26.87500 0.55300 -0.62100 1.000 27.72000 72 GLN A N 1
ATOM 592 C CA . GLN A 1 74 ? -28.19300 1.04100 -1.03700 1.000 31.82000 72 GLN A CA 1
ATOM 593 C C . GLN A 1 74 ? -28.08200 2.29300 -1.91000 1.000 35.15000 72 GLN A C 1
ATOM 594 O O . GLN A 1 74 ? -28.57700 3.37300 -1.57700 1.000 40.45000 72 GLN A O 1
ATOM 600 N N . LEU A 1 75 ? -27.41100 2.12500 -3.04300 1.000 39.32000 73 LEU A N 1
ATOM 601 C CA . LEU A 1 75 ? -27.20300 3.19800 -4.00100 1.000 39.76000 73 LEU A CA 1
ATOM 602 C C . LEU A 1 75 ? -28.27400 3.15600 -5.08300 1.000 47.81000 73 LEU A C 1
ATOM 603 O O . LEU A 1 75 ? -28.99400 2.17000 -5.25300 1.000 48.44000 73 LEU A O 1
ATOM 608 N N . ASN A 1 76 ? -28.37100 4.24600 -5.81900 1.000 54.70000 74 ASN A N 1
ATOM 609 C CA . ASN A 1 76 ? -29.23100 4.22900 -6.99000 1.000 63.82000 74 ASN A CA 1
ATOM 610 C C . ASN A 1 76 ? -28.45500 3.72000 -8.19700 1.000 61.49000 74 ASN A C 1
ATOM 611 O O . ASN A 1 76 ? -27.22000 3.75400 -8.21500 1.000 59.73000 74 ASN A O 1
ATOM 616 N N . PRO A 1 77 ? -29.15300 3.22900 -9.22500 1.000 55.71000 75 PRO A N 1
ATOM 617 C CA . PRO A 1 77 ? -28.44900 2.65400 -10.38600 1.000 57.22000 75 PRO A CA 1
ATOM 618 C C . PRO A 1 77 ? -27.45200 3.58200 -11.07200 1.000 54.06000 75 PRO A C 1
ATOM 619 O O . PRO A 1 77 ? -26.54900 3.08500 -11.75600 1.000 55.37000 75 PRO A O 1
ATOM 623 N N . THR A 1 78 ? -27.57300 4.90100 -10.92700 1.000 57.47000 76 THR A N 1
ATOM 624 C CA . THR A 1 78 ? -26.66100 5.78300 -11.64700 1.000 60.34000 76 THR A CA 1
ATOM 625 C C . THR A 1 78 ? -25.34200 6.01600 -10.91700 1.000 58.84000 76 THR A C 1
ATOM 626 O O . THR A 1 78 ? -24.40100 6.53800 -11.52500 1.000 58.88000 76 THR A O 1
ATOM 630 N N . GLN A 1 79 ? -25.24100 5.63100 -9.64600 1.000 52.55000 77 GLN A N 1
ATOM 631 C CA . GLN A 1 79 ? -24.05300 5.96100 -8.86800 1.000 43.41000 77 GLN A CA 1
ATOM 632 C C . GLN A 1 79 ? -22.90100 5.01600 -9.19600 1.000 35.36000 77 GLN A C 1
ATOM 633 O O . GLN A 1 79 ? -23.05400 3.79000 -9.16300 1.000 36.21000 77 GLN A O 1
ATOM 639 N N . ALA A 1 80 ? -21.74600 5.59600 -9.51400 1.000 30.81000 78 ALA A N 1
ATOM 640 C CA . ALA A 1 80 ? -20.54900 4.80100 -9.74600 1.000 29.95000 78 ALA A CA 1
ATOM 641 C C . ALA A 1 80 ? -20.03900 4.21500 -8.43300 1.000 28.92000 78 ALA A C 1
ATOM 642 O O . ALA A 1 80 ? -20.09500 4.85600 -7.37900 1.000 27.86000 78 ALA A O 1
ATOM 644 N N . PHE A 1 81 ? -19.54000 2.98700 -8.50300 1.000 25.43000 79 PHE A N 1
ATOM 645 C CA . PHE A 1 81 ? -19.03800 2.30000 -7.32100 1.000 23.63000 79 PHE A CA 1
ATOM 646 C C . PHE A 1 81 ? -17.92400 1.35600 -7.73600 1.000 24.91000 79 PHE A C 1
ATOM 647 O O . PHE A 1 81 ? -18.06900 0.60700 -8.70700 1.000 24.76000 79 PHE A O 1
ATOM 655 N N . PHE A 1 82 ? -16.83300 1.37100 -6.97800 1.000 22.02000 80 PHE A N 1
ATOM 656 C CA . PHE A 1 82 ? -15.69200 0.50500 -7.23500 1.000 20.20000 80 PHE A CA 1
ATOM 657 C C . PHE A 1 82 ? -15.20200 -0.04300 -5.90900 1.000 20.28000 80 PHE A C 1
ATOM 658 O O . PHE A 1 82 ? -15.15400 0.68200 -4.91400 1.000 21.24000 80 PHE A O 1
ATOM 666 N N . LEU A 1 83 ? -14.84600 -1.32100 -5.89800 1.000 18.89000 81 LEU A N 1
ATOM 667 C CA . LEU A 1 83 ? -14.26100 -1.95900 -4.72400 1.000 18.84000 81 LEU A CA 1
ATOM 668 C C . LEU A 1 83 ? -12.86200 -2.41500 -5.10500 1.000 17.71000 81 LEU A C 1
ATOM 669 O O . LEU A 1 83 ? -12.69900 -3.18100 -6.06200 1.000 19.75000 81 LEU A O 1
ATOM 674 N N . LEU A 1 84 ? -11.85900 -1.93100 -4.38000 1.000 19.91000 82 LEU A N 1
ATOM 675 C CA . LEU A 1 84 ? -10.47000 -2.09900 -4.77900 1.000 20.95000 82 LEU A CA 1
ATOM 676 C C . LEU A 1 84 ? -9.67200 -2.82100 -3.70800 1.000 21.05000 82 LEU A C 1
ATOM 677 O O . LEU A 1 84 ? -9.88200 -2.60900 -2.51000 1.000 20.69000 82 LEU A O 1
ATOM 682 N N . VAL A 1 85 ? -8.76400 -3.68300 -4.15400 1.000 19.10000 83 VAL A N 1
ATOM 683 C CA . VAL A 1 85 ? -7.78600 -4.34100 -3.29500 1.000 20.18000 83 VAL A CA 1
ATOM 684 C C . VAL A 1 85 ? -6.43100 -3.84700 -3.76300 1.000 20.92000 83 VAL A C 1
ATOM 685 O O . VAL A 1 85 ? -6.02700 -4.12300 -4.90000 1.000 21.95000 83 VAL A O 1
ATOM 689 N N . ASN A 1 86 ? -5.73800 -3.09000 -2.91600 1.000 23.48000 84 ASN A N 1
ATOM 690 C CA . ASN A 1 86 ? -4.43700 -2.52600 -3.28600 1.000 25.80000 84 ASN A CA 1
ATOM 691 C C . ASN A 1 86 ? -4.51000 -1.81700 -4.63900 1.000 27.51000 84 ASN A C 1
ATOM 692 O O . ASN A 1 86 ? -3.63600 -1.96100 -5.49300 1.000 28.96000 84 ASN A O 1
ATOM 697 N N . GLN A 1 87 ? -5.59300 -1.06700 -4.83800 1.000 26.39000 85 GLN A N 1
ATOM 698 C CA . GLN A 1 87 ? -5.86600 -0.24100 -6.01400 1.000 28.30000 85 GLN A CA 1
ATOM 699 C C . GLN A 1 87 ? -6.22700 -1.02800 -7.27500 1.000 31.86000 85 GLN A C 1
ATOM 700 O O . GLN A 1 87 ? -6.27900 -0.44500 -8.36900 1.000 35.88000 85 GLN A O 1
ATOM 706 N N . HIS A 1 88 ? -6.50600 -2.32400 -7.15600 1.000 25.12000 86 HIS A N 1
ATOM 707 C CA . HIS A 1 88 ? -6.98500 -3.13800 -8.26800 1.000 25.32000 86 HIS A CA 1
ATOM 708 C C . HIS A 1 88 ? -8.50200 -3.27300 -8.13600 1.000 23.01000 86 HIS A C 1
ATOM 709 O O . HIS A 1 88 ? -8.99900 -3.71500 -7.09400 1.000 21.19000 86 HIS A O 1
ATOM 716 N N . SER A 1 89 ? -9.23500 -2.91300 -9.18800 1.000 23.93000 87 SER A N 1
ATOM 717 C CA . SER A 1 89 ? -10.68800 -3.03000 -9.14800 1.000 22.30000 87 SER A CA 1
ATOM 718 C C . SER A 1 89 ? -11.09800 -4.49500 -9.25000 1.000 22.35000 87 SER A C 1
ATOM 719 O O . SER A 1 89 ? -10.58700 -5.24300 -10.08900 1.000 24.47000 87 SER A O 1
ATOM 722 N N . MET A 1 90 ? -12.03700 -4.90300 -8.39700 1.000 20.09000 88 MET A N 1
ATOM 723 C CA . MET A 1 90 ? -12.42200 -6.30700 -8.26900 1.000 20.23000 88 MET A CA 1
ATOM 724 C C . MET A 1 90 ? -13.63000 -6.69400 -9.10500 1.000 19.83000 88 MET A C 1
ATOM 725 O O . MET A 1 90 ? -14.04100 -7.85800 -9.07500 1.000 20.70000 88 MET A O 1
ATOM 730 N N . VAL A 1 91 ? -14.17900 -5.76300 -9.88200 1.000 20.02000 89 VAL A N 1
ATOM 731 C CA . VAL A 1 91 ? -15.49400 -5.96100 -10.49100 1.000 22.02000 89 VAL A CA 1
ATOM 732 C C . VAL A 1 91 ? -15.53800 -7.19900 -11.38700 1.000 23.55000 89 VAL A C 1
ATOM 733 O O . VAL A 1 91 ? -16.56200 -7.88400 -11.45300 1.000 24.53000 89 VAL A O 1
ATOM 737 N N . SER A 1 92 ? -14.45700 -7.49500 -12.10800 1.000 23.06000 90 SER A N 1
ATOM 738 C CA . SER A 1 92 ? -14.46300 -8.61900 -13.04300 1.000 23.56000 90 SER A CA 1
ATOM 739 C C . SER A 1 92 ? -13.64900 -9.81100 -12.55500 1.000 25.25000 90 SER A C 1
ATOM 740 O O . SER A 1 92 ? -13.39900 -10.73600 -13.33400 1.000 27.03000 90 SER A O 1
ATOM 743 N N . VAL A 1 93 ? -13.26500 -9.83200 -11.28000 1.000 22.73000 91 VAL A N 1
ATOM 744 C CA . VAL A 1 93 ? -12.39600 -10.87300 -10.73300 1.000 20.53000 91 VAL A CA 1
ATOM 745 C C . VAL A 1 93 ? -13.29500 -11.99900 -10.22700 1.000 21.09000 91 VAL A C 1
ATOM 746 O O . VAL A 1 93 ? -13.67200 -12.04900 -9.05200 1.000 20.48000 91 VAL A O 1
ATOM 750 N N . SER A 1 94 ? -13.62800 -12.92800 -11.12700 1.000 26.14000 92 SER A N 1
ATOM 751 C CA . SER A 1 94 ? -14.52100 -14.03900 -10.79400 1.000 23.61000 92 SER A CA 1
ATOM 752 C C . SER A 1 94 ? -13.70900 -15.24900 -10.33100 1.000 24.99000 92 SER A C 1
ATOM 753 O O . SER A 1 94 ? -13.81000 -16.36000 -10.86200 1.000 30.40000 92 SER A O 1
ATOM 756 N N . THR A 1 95 ? -12.91800 -15.00100 -9.28600 1.000 23.63000 93 THR A N 1
ATOM 757 C CA . THR A 1 95 ? -11.95600 -15.86300 -8.62100 1.000 28.80000 93 THR A CA 1
ATOM 758 C C . THR A 1 95 ? -12.25700 -15.84500 -7.12800 1.000 22.07000 93 THR A C 1
ATOM 759 O O . THR A 1 95 ? -12.55600 -14.77800 -6.57800 1.000 19.12000 93 THR A O 1
ATOM 763 N N . PRO A 1 96 ? -12.18300 -16.99200 -6.44200 1.000 20.41000 94 PRO A N 1
ATOM 764 C CA . PRO A 1 96 ? -12.51600 -17.01400 -5.01000 1.000 18.96000 94 PRO A CA 1
ATOM 765 C C . PRO A 1 96 ? -11.58600 -1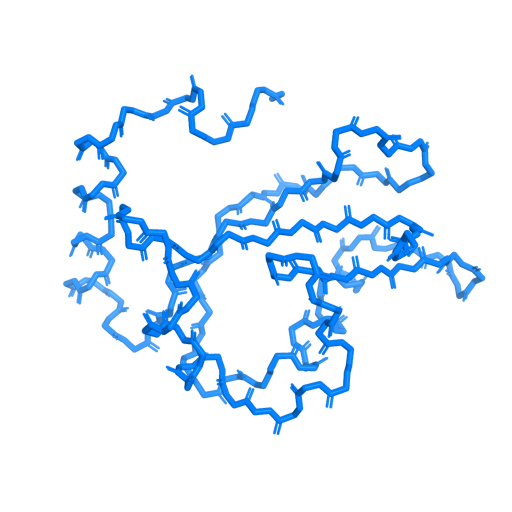6.13800 -4.18600 1.000 18.50000 94 PRO A C 1
ATOM 766 O O . PRO A 1 96 ? -10.38000 -16.05100 -4.44200 1.000 20.05000 94 PRO A O 1
ATOM 770 N N . ILE A 1 97 ? -12.15800 -15.50800 -3.16000 1.000 17.31000 95 ILE A N 1
ATOM 771 C CA . ILE A 1 97 ? -11.35900 -14.65600 -2.28900 1.000 17.71000 95 ILE A CA 1
ATOM 772 C C . ILE A 1 97 ? -10.19000 -15.42400 -1.67600 1.000 19.69000 95 ILE A C 1
ATOM 773 O O . ILE A 1 97 ? -9.11700 -14.85100 -1.45900 1.000 22.18000 95 ILE A O 1
ATOM 778 N N . ALA A 1 98 ? -10.35200 -16.72900 -1.42500 1.000 18.37000 96 ALA A N 1
ATOM 779 C CA . ALA A 1 98 ? -9.25700 -17.51900 -0.86600 1.000 21.37000 96 ALA A CA 1
ATOM 780 C C . ALA A 1 98 ? -8.01700 -17.46500 -1.74000 1.000 22.84000 96 ALA A C 1
ATOM 781 O O . ALA A 1 98 ? -6.89900 -17.53100 -1.21200 1.000 25.17000 96 ALA A O 1
ATOM 783 N N . ASP A 1 99 ? -8.18800 -17.33900 -3.06200 1.000 21.82000 97 ASP A N 1
ATOM 784 C CA . ASP A 1 99 ? -7.07400 -17.45400 -3.99900 1.000 25.77000 97 ASP A CA 1
ATOM 785 C C . ASP A 1 99 ? -6.26600 -16.17800 -4.11700 1.000 24.87000 97 ASP A C 1
ATOM 786 O O . ASP A 1 99 ? -5.16000 -16.22000 -4.67500 1.000 29.20000 97 ASP A O 1
ATOM 791 N N . ILE A 1 100 ? -6.80500 -15.04300 -3.67100 1.000 25.33000 98 ILE A N 1
ATOM 792 C CA . ILE A 1 100 ? -6.01800 -13.81400 -3.62300 1.000 28.27000 98 ILE A CA 1
ATOM 793 C C . ILE A 1 100 ? -5.54300 -13.48700 -2.22600 1.000 26.28000 98 ILE A C 1
ATOM 794 O O . ILE A 1 100 ? -4.72300 -12.57100 -2.06500 1.000 25.76000 98 ILE A O 1
ATOM 799 N N . TYR A 1 101 ? -6.01700 -14.21300 -1.21500 1.000 26.59000 99 TYR A N 1
ATOM 800 C CA . TYR A 1 101 ? -5.75100 -13.83400 0.16500 1.000 20.93000 99 TYR A CA 1
ATOM 801 C C . TYR A 1 101 ? -4.25800 -13.86100 0.48100 1.000 23.16000 99 TYR A C 1
ATOM 802 O O . TYR A 1 101 ? -3.72600 -12.90200 1.03200 1.000 22.06000 99 TYR A O 1
ATOM 811 N N . GLU A 1 102 ? -3.54600 -14.92300 0.08500 1.000 28.73000 100 GLU A N 1
ATOM 812 C CA A GLU A 1 102 ? -2.13700 -15.04500 0.46100 0.550 30.11000 100 GLU A CA 1
ATOM 813 C CA B GLU A 1 102 ? -2.14100 -15.02800 0.47800 0.450 30.09000 100 GLU A CA 1
ATOM 814 C C . GLU A 1 102 ? -1.29300 -13.92100 -0.13500 1.000 32.10000 100 GLU A C 1
ATOM 815 O O . GLU A 1 102 ? -0.41500 -13.36300 0.53900 1.000 31.74000 100 GLU A O 1
ATOM 826 N N . GLN A 1 103 ? -1.54900 -13.57200 -1.39900 1.000 28.69000 101 GLN A N 1
ATOM 827 C CA . GLN A 1 103 ? -0.74300 -12.56300 -2.07700 1.000 32.19000 101 GLN A CA 1
ATOM 828 C C . GLN A 1 103 ? -1.10500 -11.14000 -1.66800 1.000 27.32000 101 GLN A C 1
ATOM 829 O O . GLN A 1 103 ? -0.23500 -10.25800 -1.67200 1.000 30.98000 101 GLN A O 1
ATOM 835 N N . GLU A 1 104 ? -2.36300 -10.88600 -1.29700 1.000 22.47000 102 GLU A N 1
ATOM 836 C CA . GLU A 1 104 ? -2.81500 -9.51700 -1.09500 1.000 21.78000 102 GLU A CA 1
ATOM 837 C C . GLU A 1 104 ? -3.01600 -9.142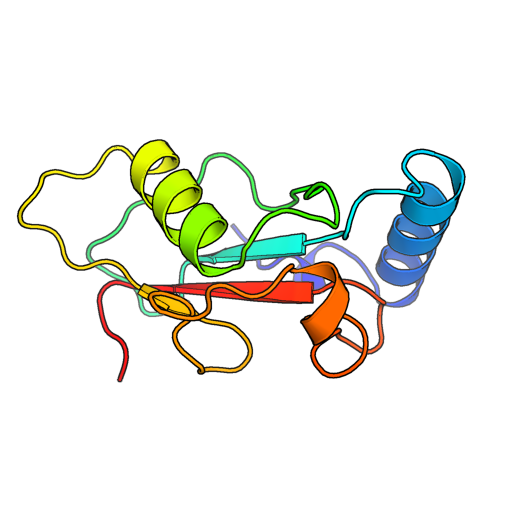00 0.36100 1.000 21.90000 102 GLU A C 1
ATOM 838 O O . GLU A 1 104 ? -3.18300 -7.95400 0.65700 1.000 21.10000 102 GLU A O 1
ATOM 844 N N . LYS A 1 105 ? -2.99700 -10.11100 1.26400 1.000 18.94000 103 LYS A N 1
ATOM 845 C CA . LYS A 1 105 ? -3.21900 -9.80700 2.66800 1.000 18.77000 103 LYS A CA 1
ATOM 846 C C . LYS A 1 105 ? -2.14200 -8.87600 3.22000 1.000 19.68000 103 LYS A C 1
ATOM 847 O O . LYS A 1 105 ? -0.99400 -8.83300 2.75900 1.000 20.17000 103 LYS A O 1
ATOM 853 N N . ASP A 1 106 ? -2.54000 -8.12900 4.23500 1.000 18.71000 104 ASP A N 1
ATOM 854 C CA . ASP A 1 106 ? -1.65400 -7.28600 5.00200 1.000 19.01000 104 ASP A CA 1
ATOM 855 C C . ASP A 1 106 ? -0.77800 -8.14600 5.91100 1.000 19.09000 104 ASP A C 1
ATOM 856 O O . ASP A 1 106 ? -1.05500 -9.32500 6.17000 1.000 18.57000 104 ASP A O 1
ATOM 861 N N . GLU A 1 107 ? 0.27500 -7.52400 6.43600 1.000 19.78000 105 GLU A N 1
ATOM 862 C CA . GLU A 1 107 ? 1.13100 -8.18900 7.40900 1.000 20.16000 105 GLU A CA 1
ATOM 863 C C . GLU A 1 107 ? 0.37000 -8.62300 8.65500 1.000 19.20000 105 GLU A C 1
ATOM 864 O O . GLU A 1 107 ? 0.79100 -9.57600 9.32000 1.000 21.69000 105 GLU A O 1
ATOM 870 N N . ASP A 1 108 ? -0.76100 -7.98200 8.96400 1.000 17.16000 106 ASP A N 1
ATOM 871 C CA . ASP A 1 108 ? -1.54300 -8.39100 10.12400 1.000 19.27000 106 ASP A CA 1
ATOM 872 C C . ASP A 1 108 ? -2.46300 -9.57700 9.85300 1.000 17.71000 106 ASP A C 1
ATOM 873 O O . ASP A 1 108 ? -3.07400 -10.09000 10.80000 1.000 18.61000 106 ASP A O 1
ATOM 878 N N . GLY A 1 109 ? -2.57800 -10.01900 8.59400 1.000 15.85000 107 GLY A N 1
ATOM 879 C CA . GLY A 1 109 ? -3.46100 -11.11200 8.23700 1.000 16.68000 107 GLY A CA 1
ATOM 880 C C . GLY A 1 109 ? -4.83000 -10.69400 7.73200 1.000 15.54000 107 GLY A C 1
ATOM 881 O O . GLY A 1 109 ? -5.56600 -11.54800 7.21800 1.000 17.41000 107 GLY A O 1
ATOM 882 N N . PHE A 1 110 ? -5.21600 -9.43400 7.86600 1.000 16.15000 108 PHE A N 1
ATOM 883 C CA . PHE A 1 110 ? -6.46700 -9.00000 7.26100 1.000 15.55000 108 PHE A CA 1
ATOM 884 C C . PHE A 1 110 ? -6.25000 -8.69800 5.78300 1.000 15.61000 108 PHE A C 1
ATOM 885 O O . PHE A 1 110 ? -5.15600 -8.31900 5.35500 1.000 16.79000 108 PHE A O 1
ATOM 893 N N . LEU A 1 111 ? -7.31100 -8.85700 5.00500 1.000 15.60000 109 LEU A N 1
ATOM 894 C CA . LEU A 1 111 ? -7.33600 -8.38500 3.63200 1.000 14.97000 109 LEU A CA 1
ATOM 895 C C . LEU A 1 111 ? -8.08100 -7.05600 3.60300 1.000 15.66000 109 LEU A C 1
ATOM 896 O O . LEU A 1 111 ? -9.26700 -7.00000 3.95000 1.000 16.22000 109 LEU A O 1
ATOM 901 N N . TYR A 1 112 ? -7.38800 -5.99200 3.20300 1.000 15.46000 110 TYR A N 1
ATOM 902 C CA . TYR A 1 112 ? -7.93400 -4.63600 3.22600 1.000 16.92000 110 TYR A CA 1
ATOM 903 C C . TYR A 1 112 ? -8.47900 -4.25300 1.85900 1.000 16.49000 110 TYR A C 1
ATOM 904 O O . TYR A 1 112 ? -7.83000 -4.48000 0.82500 1.000 19.23000 110 TYR A O 1
ATOM 913 N N . MET A 1 113 ? -9.66800 -3.66100 1.86600 1.000 15.67000 111 MET A N 1
ATOM 914 C CA . MET A 1 113 ? -10.31400 -3.19700 0.64700 1.000 17.29000 111 MET A CA 1
ATOM 915 C C . MET A 1 113 ? -10.81100 -1.77800 0.85300 1.000 18.49000 111 MET A C 1
ATOM 916 O O . MET A 1 113 ? -11.12200 -1.36200 1.97600 1.000 18.80000 111 MET A O 1
ATOM 921 N N . VAL A 1 114 ? -10.90600 -1.04300 -0.24900 1.000 19.10000 112 VAL A N 1
ATOM 922 C CA . VAL A 1 114 ? -11.35000 0.34100 -0.23400 1.000 20.19000 112 VAL A CA 1
ATOM 923 C C . VAL A 1 114 ? -12.43200 0.49000 -1.28900 1.000 20.35000 112 VAL A C 1
ATOM 924 O O . VAL A 1 114 ? -12.30100 -0.03800 -2.39700 1.000 21.38000 112 VAL A O 1
ATOM 928 N N . TYR A 1 115 ? -13.50300 1.19300 -0.95500 1.000 18.68000 113 TYR A N 1
ATOM 929 C CA . TYR A 1 115 ? -14.51700 1.50700 -1.94900 1.000 19.20000 113 TYR A CA 1
ATOM 930 C C . TYR A 1 115 ? -14.57100 3.00400 -2.22200 1.000 21.42000 113 TYR A C 1
ATOM 931 O O . TYR A 1 115 ? -14.26400 3.83600 -1.35900 1.000 22.64000 113 TYR A O 1
ATOM 940 N N . ALA A 1 116 ? -14.94000 3.33800 -3.45300 1.000 20.99000 114 ALA A N 1
ATOM 941 C CA . ALA A 1 116 ? -14.88300 4.72200 -3.91100 1.000 22.33000 114 ALA A CA 1
ATOM 942 C C . ALA A 1 116 ? -15.78400 4.87500 -5.12600 1.000 26.25000 114 ALA A C 1
ATOM 943 O O . ALA A 1 116 ? -16.18600 3.89200 -5.75100 1.000 23.76000 114 ALA A O 1
ATOM 945 N N . SER A 1 117 ? -16.09400 6.12800 -5.45900 1.000 26.53000 115 SER A N 1
ATOM 946 C CA . SER A 1 117 ? -16.87700 6.40900 -6.65900 1.000 28.55000 115 SER A CA 1
ATOM 947 C C . SER A 1 117 ? -16.00900 6.63900 -7.88600 1.000 31.69000 115 SER A C 1
ATOM 948 O O . SER A 1 117 ? -16.53400 7.00300 -8.94500 1.000 33.68000 115 SER A O 1
ATOM 951 N N . GLN A 1 118 ? -14.70000 6.45200 -7.76300 1.000 31.17000 116 GLN A N 1
ATOM 952 C CA . GLN A 1 118 ? -13.78000 6.49300 -8.88500 1.000 35.34000 116 GLN A CA 1
ATOM 953 C C . GLN A 1 118 ? -12.82800 5.31200 -8.76300 1.000 38.34000 116 GLN A C 1
ATOM 954 O O . GLN A 1 118 ? -12.66100 4.73600 -7.68600 1.000 35.58000 116 GLN A O 1
ATOM 960 N N . GLU A 1 119 ? -12.21800 4.93300 -9.88300 1.000 36.38000 117 GLU A N 1
ATOM 961 C CA . GLU A 1 119 ? -11.13900 3.95200 -9.87000 1.000 47.16000 117 GLU A CA 1
ATOM 962 C C . GLU A 1 119 ? -9.78100 4.59500 -10.14000 1.000 58.04000 117 GLU A C 1
ATOM 963 O O . GLU A 1 119 ? -8.81300 3.89000 -10.44300 1.000 63.08000 117 GLU A O 1
ATOM 969 N N . THR A 1 120 ? -9.69500 5.91900 -10.00600 1.000 62.30000 118 THR A N 1
ATOM 970 C CA . THR A 1 120 ? -8.52200 6.71500 -10.38100 1.000 67.90000 118 THR A CA 1
ATOM 971 C C . THR A 1 120 ? -8.08900 6.47600 -11.83000 1.000 73.18000 118 THR A C 1
ATOM 972 O O . THR A 1 120 ? -7.39200 5.50800 -12.13700 1.000 73.18000 118 THR A O 1
#

Sequence (115 aa):
DRPFKQRRSFADRCKEVQQIRDQHPSKIPVIIERYKGEKQLPVLDKTTKFLLVPDHVNMSELVKIIRRRLQLNPTQAFFLLVNQHSMVSVSTPIADIYEEQEKDEDGFLYMVYASQET

Solvent-accessible surface area: 7322 Å² total; per-residue (Å²): 191,162,60,4,91,124,121,100,64,106,56,65,22,41,134,35,1,82,98,10,123,98,118,69,104,69,74,17,6,0,0,2,42,90,112,204,40,12,182,112,2,63,104,22,108,94,42,68,20,58,8,51,50,132,24,53,0,16,63,6,9,120,63,1,68,157,102,12,162,35,83,135,124,38,46,22,47,1,17,1,90,149,108,33,13,92,96,41,83,49,46,0,32,90,29,31,113,145,43,86,35,162,4,4,0,0,38,2,58,1,7,10,125,94,146

Organism: Homo sapiens (NCBI:txid9606)